Protein AF-A7VT36-F1 (afdb_monomer_lite)

Organism: NCBI:txid428125

Structure (mmCIF, N/CA/C/O backbone):
data_AF-A7VT36-F1
#
_entry.id   AF-A7VT36-F1
#
loop_
_atom_site.group_PDB
_atom_site.id
_atom_site.type_symbol
_atom_site.label_atom_id
_atom_site.label_alt_id
_atom_site.label_comp_id
_atom_site.label_asym_id
_atom_site.label_entity_id
_atom_site.label_seq_id
_atom_site.pdbx_PDB_ins_code
_atom_site.Cartn_x
_atom_site.Cartn_y
_atom_site.Cartn_z
_atom_site.occupancy
_atom_site.B_iso_or_equiv
_atom_site.auth_seq_id
_atom_site.auth_comp_id
_atom_site.auth_asym_id
_atom_site.auth_atom_id
_atom_site.pdbx_PDB_model_num
ATOM 1 N N . MET A 1 1 ? 30.104 -11.192 -4.744 1.00 53.12 1 MET A N 1
ATOM 2 C CA . MET A 1 1 ? 30.820 -10.951 -3.475 1.00 53.12 1 MET A CA 1
ATOM 3 C C . MET A 1 1 ? 31.872 -12.025 -3.286 1.00 53.12 1 MET A C 1
ATOM 5 O O . MET A 1 1 ? 31.551 -13.192 -3.464 1.00 53.12 1 MET A O 1
ATOM 9 N N . ARG A 1 2 ? 33.112 -11.651 -2.962 1.00 56.94 2 ARG A N 1
ATOM 10 C CA . ARG A 1 2 ? 34.146 -12.591 -2.510 1.00 56.94 2 ARG A CA 1
ATOM 11 C C . ARG A 1 2 ? 34.521 -12.218 -1.076 1.00 56.94 2 ARG A C 1
ATOM 13 O O . ARG A 1 2 ? 35.318 -11.309 -0.898 1.00 56.94 2 ARG A O 1
ATOM 20 N N . LYS A 1 3 ? 33.882 -12.906 -0.120 1.00 50.91 3 LYS A N 1
ATOM 2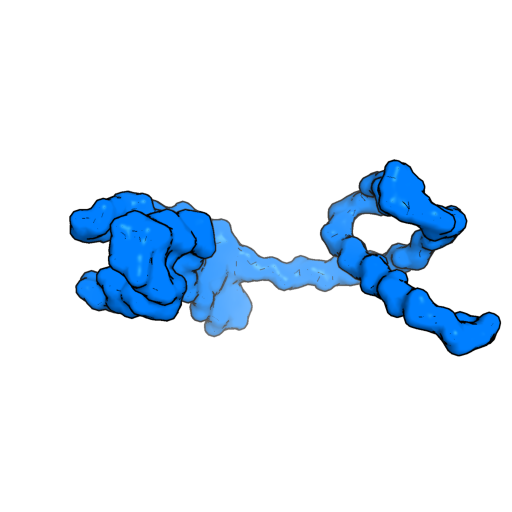1 C CA . LYS A 1 3 ? 34.133 -13.064 1.335 1.00 50.91 3 LYS A CA 1
ATOM 22 C C . LYS A 1 3 ? 32.798 -13.071 2.096 1.00 50.91 3 LYS A C 1
ATOM 24 O O . LYS A 1 3 ? 31.818 -12.496 1.634 1.00 50.91 3 LYS A O 1
ATOM 29 N N . LYS A 1 4 ? 32.764 -13.824 3.200 1.00 57.34 4 LYS A N 1
ATOM 30 C CA . LYS A 1 4 ? 31.588 -14.172 4.016 1.00 57.34 4 LYS A CA 1
ATOM 31 C C . LYS A 1 4 ? 31.071 -12.972 4.834 1.00 57.34 4 LYS A C 1
ATOM 33 O O . LYS A 1 4 ? 31.159 -12.993 6.054 1.00 57.34 4 LYS A O 1
ATOM 38 N N . GLU A 1 5 ? 30.553 -11.937 4.182 1.00 67.56 5 GLU A N 1
ATOM 39 C CA . GLU A 1 5 ? 29.882 -10.815 4.856 1.00 67.56 5 GLU A CA 1
ATOM 40 C C . GLU A 1 5 ? 28.415 -10.729 4.432 1.00 67.56 5 GLU A C 1
ATOM 42 O O . GLU A 1 5 ? 28.078 -10.944 3.265 1.00 67.56 5 GLU A O 1
ATOM 47 N N . ALA A 1 6 ? 27.538 -10.434 5.394 1.00 71.12 6 ALA A N 1
ATOM 48 C CA . ALA A 1 6 ? 26.135 -10.164 5.119 1.00 71.12 6 ALA A CA 1
ATOM 49 C C . ALA A 1 6 ? 26.011 -8.812 4.400 1.00 71.12 6 ALA A C 1
ATOM 51 O O . ALA A 1 6 ? 26.492 -7.794 4.890 1.00 71.12 6 ALA A O 1
ATOM 52 N N . ALA A 1 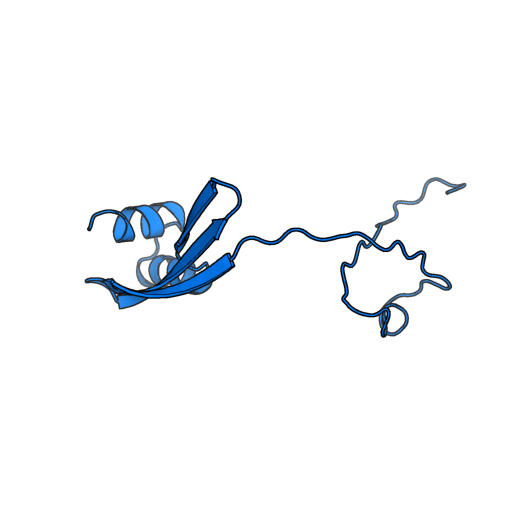7 ? 25.351 -8.802 3.243 1.00 73.81 7 ALA A N 1
ATOM 53 C CA . ALA A 1 7 ? 25.066 -7.597 2.471 1.00 73.81 7 ALA A CA 1
ATOM 54 C C . ALA A 1 7 ? 23.568 -7.442 2.238 1.00 73.81 7 ALA A C 1
ATOM 56 O O . ALA A 1 7 ? 22.852 -8.426 2.054 1.00 73.81 7 ALA A O 1
ATOM 57 N N . ALA A 1 8 ? 23.124 -6.191 2.163 1.00 78.31 8 ALA A N 1
ATOM 58 C CA . ALA A 1 8 ? 21.784 -5.830 1.732 1.00 78.31 8 ALA A CA 1
ATOM 59 C C . ALA A 1 8 ? 21.833 -5.272 0.303 1.00 78.31 8 ALA A C 1
ATOM 61 O O . ALA A 1 8 ? 22.682 -4.443 -0.023 1.00 78.31 8 ALA A O 1
ATOM 62 N N . VAL A 1 9 ? 20.912 -5.719 -0.551 1.00 82.69 9 VAL A N 1
ATOM 63 C CA . VAL A 1 9 ? 20.728 -5.171 -1.901 1.00 82.69 9 VAL A CA 1
ATOM 64 C C . VAL A 1 9 ? 19.525 -4.236 -1.881 1.00 82.69 9 VAL A C 1
ATOM 66 O O . VAL A 1 9 ? 18.405 -4.671 -1.614 1.00 82.69 9 VAL A O 1
ATOM 69 N N . LEU A 1 10 ? 19.747 -2.958 -2.187 1.00 80.12 10 LEU A N 1
ATOM 70 C CA . LEU A 1 10 ? 18.686 -1.960 -2.295 1.00 80.12 10 LEU A CA 1
ATOM 71 C C . LEU A 1 10 ? 18.203 -1.856 -3.749 1.00 80.12 10 LEU A C 1
ATOM 73 O O . LEU A 1 10 ? 18.950 -1.430 -4.627 1.00 80.12 10 LEU A O 1
ATOM 77 N N . HIS A 1 11 ? 16.941 -2.212 -4.000 1.00 83.69 11 HIS A N 1
ATOM 78 C CA . HIS A 1 11 ? 16.284 -1.988 -5.289 1.00 83.69 11 HIS A CA 1
ATOM 79 C C . HIS A 1 11 ? 15.396 -0.749 -5.218 1.00 83.69 11 HIS A C 1
ATOM 81 O O . HIS A 1 11 ? 14.447 -0.710 -4.435 1.00 83.69 11 HIS A O 1
ATOM 87 N N . VAL A 1 12 ? 15.650 0.234 -6.080 1.00 82.38 12 VAL A N 1
ATOM 88 C CA . VAL A 1 12 ? 14.835 1.451 -6.167 1.00 82.38 12 VAL A CA 1
ATOM 89 C C . VAL A 1 12 ? 14.235 1.565 -7.564 1.00 82.38 12 VAL A C 1
ATOM 91 O O . VAL A 1 12 ? 14.917 1.386 -8.568 1.00 82.38 12 VAL A O 1
ATOM 94 N N . ARG A 1 13 ? 12.930 1.847 -7.635 1.00 84.12 13 ARG A N 1
ATOM 95 C CA . ARG A 1 13 ? 12.215 2.127 -8.887 1.00 84.12 13 ARG A CA 1
ATOM 96 C C . ARG A 1 13 ? 11.925 3.616 -8.953 1.00 84.12 13 ARG A C 1
ATOM 98 O O . ARG A 1 13 ? 11.112 4.111 -8.180 1.00 84.12 13 ARG A O 1
ATOM 105 N N . MET A 1 14 ? 12.551 4.308 -9.891 1.00 78.44 14 MET A N 1
ATOM 106 C CA . MET A 1 14 ? 12.438 5.760 -10.043 1.00 78.44 14 MET A CA 1
ATOM 107 C C . MET A 1 14 ? 12.018 6.098 -11.472 1.00 78.44 14 MET A C 1
ATOM 109 O O . MET A 1 14 ? 12.077 5.243 -12.354 1.00 78.44 14 MET A O 1
ATOM 113 N N . SER A 1 15 ? 11.547 7.324 -11.694 1.00 75.56 15 SER A N 1
ATOM 114 C CA . SER A 1 15 ? 11.371 7.867 -13.047 1.00 75.56 15 SER A CA 1
ATOM 115 C C . SER A 1 15 ? 12.675 8.439 -13.610 1.00 75.56 15 SER A C 1
ATOM 117 O O . SER A 1 15 ? 12.834 8.463 -14.822 1.00 75.56 15 SER A O 1
ATOM 119 N N . HIS A 1 16 ? 13.597 8.870 -12.741 1.00 65.81 16 HIS A N 1
ATOM 120 C CA . HIS A 1 16 ? 14.926 9.378 -13.090 1.00 65.81 16 HIS A CA 1
ATOM 121 C C . HIS A 1 16 ? 15.934 9.007 -1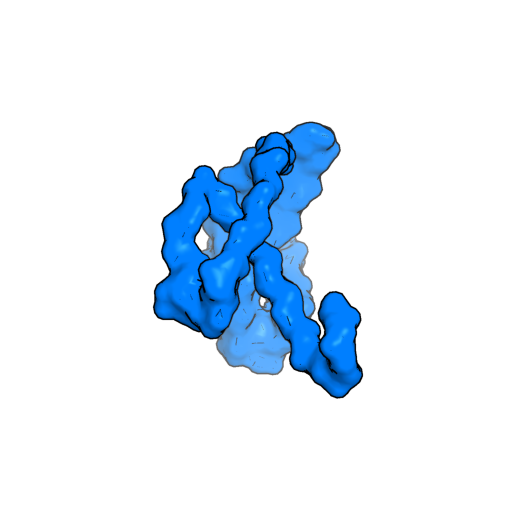1.992 1.00 65.81 16 HIS A C 1
ATOM 123 O O . HIS A 1 16 ? 15.560 8.888 -10.825 1.00 65.81 16 HIS A O 1
ATOM 129 N N . SER A 1 17 ? 17.214 8.894 -12.346 1.00 57.88 17 SER A N 1
ATOM 130 C CA . SER A 1 17 ? 18.309 8.376 -11.506 1.00 57.88 17 SER A CA 1
ATOM 131 C C . SER A 1 17 ? 18.824 9.316 -10.400 1.00 57.88 17 SER A C 1
ATOM 133 O O . SER A 1 17 ? 19.929 9.134 -9.881 1.00 57.88 17 SER A O 1
ATOM 135 N N . ARG A 1 18 ? 18.059 10.335 -9.991 1.00 58.69 18 ARG A N 1
ATOM 136 C CA . ARG A 1 18 ? 18.576 11.334 -9.043 1.00 58.69 18 ARG A CA 1
ATOM 137 C C . ARG A 1 18 ? 18.700 10.784 -7.616 1.00 58.69 18 ARG A C 1
ATOM 139 O O . ARG A 1 18 ? 17.708 10.534 -6.940 1.00 58.69 18 ARG A O 1
ATOM 146 N N . ASN A 1 19 ? 19.957 10.745 -7.164 1.00 63.19 19 ASN A N 1
ATOM 147 C CA . ASN A 1 19 ? 20.421 10.834 -5.774 1.00 63.19 19 ASN A CA 1
ATOM 148 C C . ASN A 1 19 ? 20.417 9.555 -4.910 1.00 63.19 19 ASN A C 1
ATOM 150 O O . ASN A 1 19 ? 20.275 9.642 -3.696 1.00 63.19 19 ASN A O 1
ATOM 154 N N . MET A 1 20 ? 20.687 8.365 -5.465 1.00 62.72 20 MET A N 1
ATOM 155 C CA . MET A 1 20 ? 20.942 7.179 -4.611 1.00 62.72 20 MET A CA 1
ATOM 156 C C . MET A 1 20 ? 22.260 7.247 -3.817 1.00 62.72 20 MET A C 1
ATOM 158 O O . MET A 1 20 ? 22.409 6.597 -2.782 1.00 62.72 20 MET A O 1
ATOM 162 N N . ARG A 1 21 ? 23.221 8.050 -4.279 1.00 61.84 21 ARG A N 1
ATOM 163 C CA . ARG A 1 21 ? 24.559 8.132 -3.679 1.00 61.84 21 ARG A CA 1
ATOM 164 C C . ARG A 1 21 ? 24.628 9.048 -2.453 1.00 61.84 21 ARG A C 1
ATOM 166 O O . ARG A 1 21 ? 25.520 8.896 -1.634 1.00 61.84 21 ARG A O 1
ATOM 173 N N . THR A 1 22 ? 23.679 9.968 -2.277 1.00 71.50 22 THR A N 1
ATOM 174 C CA . THR A 1 22 ? 23.711 10.956 -1.181 1.00 71.50 22 THR A CA 1
ATOM 175 C C . THR A 1 22 ? 23.320 10.387 0.189 1.00 71.50 22 THR A C 1
ATOM 177 O O . THR A 1 22 ? 23.389 11.110 1.174 1.00 71.50 22 THR A O 1
ATOM 180 N N . GLY A 1 23 ? 22.925 9.110 0.273 1.00 80.19 23 GLY A N 1
ATOM 181 C CA . GLY A 1 23 ? 22.548 8.443 1.529 1.00 80.19 23 GLY A CA 1
ATOM 182 C C . GLY A 1 23 ? 23.077 7.015 1.682 1.00 80.19 23 GLY A C 1
ATOM 183 O O . GLY A 1 23 ? 22.636 6.299 2.575 1.00 80.19 23 GLY A O 1
ATOM 184 N N . THR A 1 24 ? 23.987 6.571 0.811 1.00 80.56 24 THR A N 1
ATOM 185 C CA . THR A 1 24 ? 24.574 5.225 0.864 1.00 80.56 24 THR A CA 1
ATOM 186 C C . THR A 1 24 ? 26.089 5.303 0.693 1.00 80.56 24 THR A C 1
ATOM 188 O O . THR A 1 24 ? 26.607 6.241 0.095 1.00 80.56 24 THR A O 1
ATOM 191 N N . THR A 1 25 ? 26.818 4.310 1.201 1.00 83.94 25 THR A N 1
ATOM 192 C CA . THR A 1 25 ? 28.276 4.201 1.016 1.00 83.94 25 THR A CA 1
ATOM 193 C C . THR A 1 25 ? 28.659 3.584 -0.334 1.00 83.94 25 THR A C 1
ATOM 195 O O . THR A 1 25 ? 29.834 3.315 -0.578 1.00 83.94 25 THR A O 1
ATOM 198 N N . THR A 1 26 ? 27.683 3.333 -1.219 1.00 81.25 26 THR A N 1
ATOM 199 C CA . THR A 1 26 ? 27.941 2.710 -2.520 1.00 81.25 26 THR A CA 1
ATOM 200 C C . THR A 1 26 ? 28.712 3.662 -3.427 1.00 81.25 26 THR A C 1
ATOM 202 O O . THR A 1 26 ? 28.375 4.838 -3.568 1.00 81.25 26 THR A O 1
ATOM 205 N N . ILE A 1 27 ? 29.754 3.140 -4.064 1.00 84.50 27 ILE A N 1
ATOM 206 C CA . ILE A 1 27 ? 30.574 3.902 -5.010 1.00 84.50 27 ILE A CA 1
ATOM 207 C C . ILE A 1 27 ? 29.841 4.016 -6.352 1.00 84.50 27 ILE A C 1
ATOM 209 O O . ILE A 1 27 ? 29.800 5.094 -6.949 1.00 84.50 27 ILE A O 1
ATOM 213 N N . ASP A 1 28 ? 29.178 2.927 -6.748 1.00 82.19 28 ASP A N 1
ATOM 214 C CA . ASP A 1 28 ? 28.510 2.768 -8.034 1.00 82.19 28 ASP A CA 1
ATOM 215 C C . ASP A 1 28 ? 27.063 2.287 -7.874 1.00 82.19 28 ASP A C 1
ATOM 217 O O . ASP A 1 28 ? 26.677 1.691 -6.862 1.00 82.19 28 ASP A O 1
ATOM 221 N N . VAL A 1 29 ? 26.263 2.521 -8.915 1.00 82.75 29 VAL A N 1
ATOM 222 C CA . VAL A 1 29 ? 24.869 2.080 -9.043 1.00 82.75 29 VAL A CA 1
ATOM 223 C C . VAL A 1 29 ? 24.688 1.424 -10.410 1.00 82.75 29 VAL A C 1
ATOM 225 O O . VAL A 1 29 ? 25.228 1.897 -11.406 1.00 82.75 29 VAL A O 1
ATOM 228 N N . ARG A 1 30 ? 23.907 0.339 -10.468 1.00 85.62 30 ARG A N 1
ATOM 229 C CA . ARG A 1 30 ? 23.476 -0.290 -11.725 1.00 85.62 30 ARG A CA 1
ATOM 230 C C . ARG A 1 30 ? 22.004 0.023 -11.973 1.00 85.62 30 ARG A C 1
ATOM 232 O O . ARG A 1 30 ? 21.190 -0.154 -11.069 1.00 85.62 30 ARG A O 1
ATOM 239 N N . GLU A 1 31 ? 21.669 0.449 -13.186 1.00 86.31 31 GLU A N 1
ATOM 240 C CA . GLU A 1 31 ? 20.314 0.840 -13.587 1.00 86.31 31 GLU A CA 1
ATOM 241 C C . GLU A 1 31 ? 19.837 0.010 -14.784 1.00 86.31 31 GLU A C 1
ATOM 243 O O . GLU A 1 31 ? 20.615 -0.292 -15.683 1.00 86.31 31 GLU A O 1
ATOM 248 N N . ASN A 1 32 ? 18.549 -0.345 -14.785 1.00 88.69 32 ASN A N 1
ATOM 249 C CA . ASN A 1 32 ? 17.864 -0.989 -15.903 1.00 88.69 32 ASN A CA 1
ATOM 250 C C . ASN A 1 32 ? 16.508 -0.311 -16.131 1.00 88.69 32 ASN A C 1
ATOM 252 O O . ASN A 1 32 ? 15.746 -0.103 -15.182 1.00 88.69 32 ASN A O 1
ATOM 256 N N . THR A 1 33 ? 16.177 -0.043 -17.395 1.00 88.44 33 THR A N 1
ATOM 257 C CA . THR A 1 33 ? 14.895 0.558 -17.785 1.00 88.44 33 THR A CA 1
ATOM 258 C C . THR A 1 33 ? 13.866 -0.522 -18.096 1.00 88.44 33 THR A C 1
ATOM 260 O O . THR A 1 33 ? 14.109 -1.418 -18.899 1.00 88.44 33 THR A O 1
ATOM 263 N N . PHE A 1 34 ? 12.678 -0.405 -17.501 1.00 89.25 34 PHE A N 1
ATOM 264 C CA . PHE A 1 34 ? 11.564 -1.326 -17.722 1.00 89.25 34 PHE A CA 1
ATOM 265 C C . PHE A 1 34 ? 10.319 -0.571 -18.176 1.00 89.25 34 PHE A C 1
ATOM 267 O O . PHE A 1 34 ? 9.988 0.484 -17.631 1.00 89.25 34 PHE A O 1
ATOM 274 N N . ARG A 1 35 ? 9.574 -1.153 -19.122 1.00 91.00 35 ARG A N 1
ATOM 275 C CA . ARG A 1 35 ? 8.212 -0.698 -19.424 1.00 91.00 35 ARG A CA 1
ATOM 276 C C . ARG A 1 35 ? 7.295 -1.060 -18.261 1.00 91.00 35 ARG A C 1
ATOM 278 O O . ARG A 1 35 ? 7.385 -2.158 -17.713 1.00 91.00 35 ARG A O 1
ATOM 285 N N . ARG A 1 36 ? 6.411 -0.137 -17.888 1.00 91.25 36 ARG A N 1
ATOM 286 C CA . ARG A 1 36 ? 5.469 -0.330 -16.787 1.00 91.25 36 ARG A CA 1
ATOM 287 C C . ARG A 1 36 ? 4.045 -0.255 -17.310 1.00 91.25 36 ARG A C 1
ATOM 289 O O . ARG A 1 36 ? 3.645 0.772 -17.842 1.00 91.25 36 ARG A O 1
ATOM 296 N N . TYR A 1 37 ? 3.289 -1.320 -17.086 1.00 90.44 37 TYR A N 1
ATOM 297 C CA . TYR A 1 37 ? 1.844 -1.341 -17.272 1.00 90.44 37 TYR A CA 1
ATOM 298 C C . TYR A 1 37 ? 1.205 -1.131 -15.903 1.00 90.44 37 TYR A C 1
ATOM 300 O O . TYR A 1 37 ? 1.524 -1.841 -14.947 1.00 90.44 37 TYR A O 1
ATOM 308 N N . VAL A 1 38 ? 0.387 -0.091 -15.781 1.00 90.88 38 VAL A N 1
ATOM 309 C CA . VAL A 1 38 ? -0.209 0.340 -14.513 1.00 90.88 38 VAL A CA 1
ATOM 310 C C . VAL A 1 38 ? -1.722 0.285 -14.656 1.00 90.8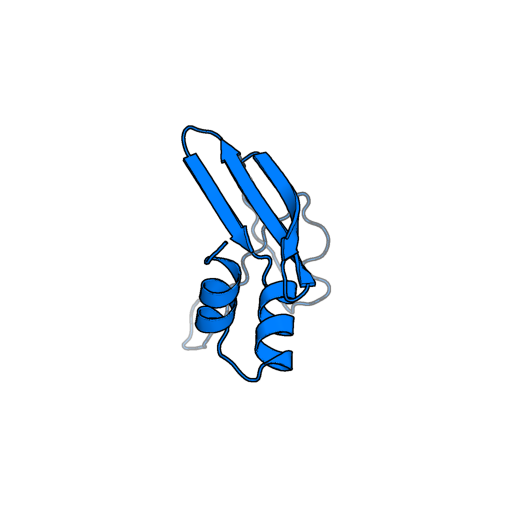8 38 VAL A C 1
ATOM 312 O O . VAL A 1 38 ? -2.243 0.607 -15.718 1.00 90.88 38 VAL A O 1
ATOM 315 N N . LEU A 1 39 ? -2.406 -0.154 -13.599 1.00 94.25 39 LEU A N 1
ATOM 316 C CA . LEU A 1 39 ? -3.862 -0.075 -13.507 1.00 94.25 39 LEU A CA 1
ATOM 317 C C . LEU A 1 39 ? -4.289 1.372 -13.268 1.00 94.25 39 LEU A C 1
ATOM 319 O O . LEU A 1 39 ? -3.648 2.083 -12.485 1.00 94.25 39 LEU A O 1
ATOM 323 N N . ASP A 1 40 ? -5.405 1.766 -13.863 1.00 93.56 40 ASP A N 1
ATOM 324 C CA . ASP A 1 40 ? -6.043 3.032 -13.543 1.00 93.56 40 ASP A CA 1
ATOM 325 C C . ASP A 1 40 ? -6.474 3.004 -12.084 1.00 93.56 40 ASP A C 1
ATOM 327 O O . ASP A 1 40 ? -7.088 2.046 -11.612 1.00 93.56 40 ASP A O 1
ATOM 331 N N . ARG A 1 41 ? -6.100 4.044 -11.344 1.00 94.12 41 ARG A N 1
ATOM 332 C CA . ARG A 1 41 ? -6.350 4.143 -9.908 1.00 94.12 41 ARG A CA 1
ATOM 333 C C . ARG A 1 41 ? -7.153 5.394 -9.611 1.00 94.12 41 ARG A C 1
ATOM 335 O O . ARG A 1 41 ? -6.798 6.478 -10.069 1.00 94.12 41 ARG A O 1
ATOM 342 N N . ARG A 1 42 ? -8.178 5.245 -8.784 1.00 93.94 42 ARG A N 1
ATOM 343 C CA . ARG A 1 42 ? -8.921 6.358 -8.198 1.00 93.94 42 ARG A CA 1
ATOM 344 C C . ARG A 1 42 ? -9.106 6.119 -6.710 1.00 93.94 42 ARG A C 1
ATOM 346 O O . ARG A 1 42 ? -9.115 4.975 -6.251 1.00 93.94 42 ARG A O 1
ATOM 353 N N . THR A 1 43 ? -9.223 7.215 -5.981 1.00 93.12 43 THR A N 1
ATOM 354 C CA . THR A 1 43 ? -9.547 7.196 -4.561 1.00 93.12 43 THR A CA 1
ATOM 355 C C . THR A 1 43 ? -10.931 7.786 -4.409 1.00 93.12 43 THR A C 1
ATOM 357 O O . THR A 1 43 ? -11.185 8.901 -4.856 1.00 93.12 43 THR A O 1
ATOM 360 N N . GLU A 1 44 ? -11.808 7.013 -3.801 1.00 92.06 44 GLU A N 1
ATOM 361 C CA . GLU A 1 44 ? -13.149 7.406 -3.418 1.00 92.06 44 GLU A CA 1
ATOM 362 C C . GLU A 1 44 ? -13.193 7.602 -1.908 1.00 92.06 44 GLU A C 1
ATOM 364 O O . GLU A 1 44 ? -12.327 7.128 -1.168 1.00 92.06 44 GLU A O 1
ATOM 369 N N . THR A 1 45 ? -14.207 8.318 -1.458 1.00 90.75 45 THR A N 1
ATOM 370 C CA . THR A 1 45 ? -14.430 8.590 -0.049 1.00 90.75 45 THR A CA 1
ATOM 371 C C . THR A 1 45 ? -15.795 8.021 0.303 1.00 90.75 45 THR A C 1
ATOM 373 O O . THR A 1 45 ? -16.791 8.417 -0.295 1.00 90.75 45 THR A O 1
ATOM 376 N N . LEU A 1 46 ? -15.828 7.077 1.237 1.00 86.69 46 LEU A N 1
ATOM 377 C CA . LEU A 1 46 ? -17.040 6.418 1.705 1.00 86.69 46 LEU A CA 1
ATOM 378 C C . LEU A 1 46 ? -17.381 6.961 3.081 1.00 86.69 46 LEU A C 1
ATOM 380 O O . LEU A 1 46 ? -16.545 6.915 3.986 1.00 86.69 46 LEU A O 1
ATOM 384 N N . ASP A 1 47 ? -18.594 7.473 3.239 1.00 84.44 47 ASP A N 1
ATOM 385 C CA . ASP A 1 47 ? -19.086 7.846 4.554 1.00 84.44 47 ASP A CA 1
ATOM 386 C C . ASP A 1 47 ? -19.650 6.602 5.236 1.00 84.44 47 ASP A C 1
ATOM 388 O O . ASP A 1 47 ? -20.630 6.018 4.778 1.00 84.44 47 ASP A O 1
ATOM 392 N N . THR A 1 48 ? -18.975 6.141 6.285 1.00 80.50 48 THR A N 1
ATOM 393 C CA . THR A 1 48 ? -19.434 5.001 7.083 1.00 80.50 48 THR A CA 1
ATOM 394 C C . THR A 1 48 ? -19.985 5.502 8.404 1.00 80.50 48 THR A C 1
ATOM 396 O O . THR A 1 48 ? -19.613 6.577 8.871 1.00 80.50 48 THR A O 1
ATOM 399 N N . THR A 1 49 ? -20.813 4.688 9.058 1.00 78.88 49 THR A N 1
ATOM 400 C CA . THR A 1 49 ? -21.381 4.969 10.389 1.00 78.88 49 THR A CA 1
ATOM 401 C C . THR A 1 49 ? -20.332 5.388 11.421 1.00 78.88 49 THR A C 1
ATOM 403 O O . THR A 1 49 ? -20.641 6.067 12.395 1.00 78.88 49 THR A O 1
ATOM 406 N N . TYR A 1 50 ? -19.085 4.970 11.222 1.00 71.94 50 TYR A N 1
ATOM 407 C CA . TYR A 1 50 ? -17.980 5.272 12.115 1.00 71.94 50 TYR A CA 1
ATOM 408 C C . TYR A 1 50 ? -17.251 6.536 11.693 1.00 71.94 50 TYR A C 1
ATOM 410 O O . TYR A 1 50 ? -16.924 7.368 12.539 1.00 71.94 50 TYR A O 1
ATOM 418 N N . ARG A 1 51 ? -16.978 6.658 10.390 1.00 78.50 51 ARG A N 1
ATOM 419 C CA . ARG A 1 51 ? -16.312 7.810 9.796 1.00 78.50 51 ARG A CA 1
ATOM 420 C C . ARG A 1 51 ? -16.299 7.738 8.277 1.00 78.50 51 ARG A C 1
ATOM 422 O O . ARG A 1 51 ? -16.336 6.674 7.666 1.00 78.50 51 ARG A O 1
ATOM 429 N N . THR A 1 52 ? -16.022 8.876 7.682 1.00 87.69 52 THR A N 1
ATOM 430 C CA . THR A 1 52 ? -15.468 8.989 6.344 1.00 87.69 52 THR A CA 1
ATOM 431 C C . THR A 1 52 ? -14.121 8.244 6.201 1.00 87.69 52 THR A C 1
ATOM 433 O O . THR A 1 52 ? -13.123 8.615 6.830 1.00 87.69 52 THR A O 1
ATOM 436 N N . VAL A 1 53 ? -14.079 7.203 5.364 1.00 90.94 53 VAL A N 1
ATOM 437 C CA . VAL A 1 53 ? -12.883 6.399 5.040 1.00 90.94 53 VAL A CA 1
ATOM 438 C C . VAL A 1 53 ? -12.580 6.455 3.546 1.00 90.94 53 VAL A C 1
ATOM 440 O O . VAL A 1 53 ? -13.483 6.569 2.718 1.00 90.94 53 VAL A O 1
ATOM 443 N N . ARG A 1 54 ? -11.300 6.374 3.169 1.00 92.44 54 ARG A N 1
ATOM 444 C CA . ARG A 1 54 ? -10.914 6.344 1.753 1.00 92.44 54 ARG A CA 1
ATOM 445 C C . ARG A 1 54 ? -10.889 4.922 1.218 1.00 92.44 54 ARG A C 1
ATOM 447 O O . ARG A 1 54 ? -10.381 4.003 1.861 1.00 92.44 54 ARG A O 1
ATOM 454 N N . TRP A 1 55 ? -11.383 4.785 -0.002 1.00 91.88 55 TRP A N 1
ATOM 455 C CA . TRP A 1 55 ? -11.491 3.548 -0.750 1.00 91.88 55 TRP A CA 1
ATOM 456 C C . TRP A 1 55 ? -10.694 3.659 -2.041 1.00 91.88 55 TRP A C 1
ATOM 458 O O . TRP A 1 55 ? -10.917 4.543 -2.869 1.00 91.88 55 TRP A O 1
ATOM 468 N N . LYS A 1 56 ? -9.721 2.773 -2.219 1.00 93.25 56 LYS A N 1
ATOM 469 C CA . LYS A 1 56 ? -8.884 2.744 -3.409 1.00 93.25 56 LYS A CA 1
ATOM 470 C C . LYS A 1 56 ? -9.437 1.729 -4.392 1.00 93.25 56 LYS A C 1
ATOM 472 O O . LYS A 1 56 ? -9.374 0.529 -4.140 1.00 93.25 56 LYS A O 1
ATOM 477 N N . VAL A 1 57 ? -9.845 2.210 -5.560 1.00 94.12 57 VAL A N 1
ATOM 478 C CA . VAL A 1 57 ? -10.230 1.372 -6.699 1.00 94.12 57 VAL A CA 1
ATOM 479 C C . VAL A 1 57 ? -9.085 1.367 -7.702 1.00 94.12 57 VAL A C 1
ATOM 481 O O . VAL A 1 57 ? -8.542 2.414 -8.060 1.00 94.12 57 VAL A O 1
ATOM 484 N N . SER A 1 58 ? -8.660 0.182 -8.130 1.00 94.88 58 SER A N 1
ATOM 485 C CA . SER A 1 58 ? -7.656 -0.010 -9.178 1.00 94.88 58 SER A CA 1
ATOM 486 C C . SER A 1 58 ? -8.195 -0.973 -10.231 1.00 94.88 58 SER A C 1
ATOM 488 O O . SER A 1 58 ? -8.485 -2.126 -9.912 1.00 94.88 58 SER A O 1
ATOM 490 N N . ALA A 1 59 ? -8.338 -0.510 -11.470 1.00 93.81 59 ALA A N 1
ATOM 491 C CA . ALA A 1 59 ? -8.974 -1.256 -12.552 1.00 93.81 59 ALA A CA 1
ATOM 492 C C . ALA A 1 59 ? -8.192 -1.147 -13.869 1.00 93.81 59 ALA A C 1
ATOM 494 O O . ALA A 1 59 ? -7.450 -0.196 -14.092 1.00 93.81 59 ALA A O 1
ATOM 495 N N . GLY A 1 60 ? -8.339 -2.146 -14.735 1.00 93.94 60 GLY A N 1
ATOM 496 C CA . GLY A 1 60 ? -7.704 -2.189 -16.053 1.00 93.94 60 GLY A CA 1
ATOM 497 C C . GLY A 1 60 ? -7.291 -3.605 -16.439 1.00 93.94 60 GLY A C 1
ATOM 498 O O . GLY A 1 60 ? -7.213 -4.490 -15.589 1.00 93.94 60 GLY A O 1
ATOM 499 N N . TYR A 1 61 ? 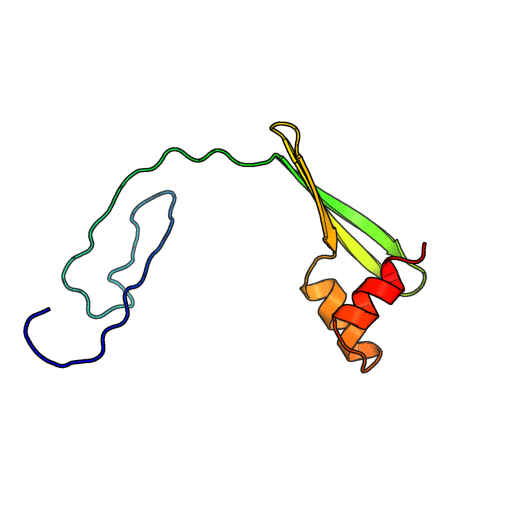-7.035 -3.831 -17.729 1.00 91.69 61 TYR A N 1
ATOM 500 C CA . TYR A 1 61 ? -6.602 -5.134 -18.263 1.00 91.69 61 TYR A CA 1
ATOM 501 C C . TYR A 1 61 ? -7.489 -6.322 -17.820 1.00 91.69 61 TYR A C 1
ATOM 503 O O . TYR A 1 61 ? -6.989 -7.418 -17.581 1.00 91.69 61 TYR A O 1
ATOM 511 N N . GLY A 1 62 ? -8.800 -6.102 -17.661 1.00 93.75 62 GLY A N 1
ATOM 512 C CA . GLY A 1 62 ? -9.756 -7.130 -17.225 1.00 93.75 62 GLY A CA 1
ATOM 513 C C . GLY A 1 62 ? -9.749 -7.449 -15.723 1.00 93.75 62 GLY A C 1
ATOM 514 O O . GLY A 1 62 ? -10.443 -8.368 -15.302 1.00 93.75 62 GLY A O 1
ATOM 515 N N . VAL A 1 63 ? -9.000 -6.706 -14.902 1.00 94.06 63 VAL A N 1
ATOM 516 C CA . VAL A 1 63 ? -8.928 -6.906 -13.447 1.00 94.06 63 VAL A CA 1
ATOM 517 C C . VAL A 1 63 ? -9.445 -5.669 -12.717 1.00 94.06 63 VAL A C 1
ATOM 519 O O . VAL A 1 63 ? -9.137 -4.537 -13.093 1.00 94.06 63 VAL A O 1
ATOM 522 N N . LYS A 1 64 ? -10.196 -5.888 -11.633 1.00 93.50 64 LYS A N 1
ATOM 523 C CA . LYS A 1 64 ? -10.627 -4.857 -10.684 1.00 93.50 64 LYS A CA 1
ATOM 524 C C . LYS A 1 64 ? -10.192 -5.260 -9.279 1.00 93.50 64 LYS A C 1
ATOM 526 O O . LYS A 1 64 ? -10.347 -6.413 -8.886 1.00 93.50 64 LYS A O 1
ATOM 531 N N . ARG A 1 65 ? -9.601 -4.324 -8.542 1.00 92.19 65 ARG A N 1
ATOM 532 C CA . ARG A 1 65 ? -9.182 -4.492 -7.148 1.00 92.19 65 ARG A CA 1
ATOM 533 C C . ARG A 1 65 ? -9.622 -3.291 -6.351 1.00 92.19 65 ARG A C 1
ATOM 535 O O . ARG A 1 65 ? -9.467 -2.157 -6.805 1.00 92.19 65 ARG A O 1
ATOM 542 N N . GLU A 1 66 ? -10.106 -3.555 -5.156 1.00 93.25 66 GLU A N 1
ATOM 543 C CA . GLU A 1 66 ? -10.633 -2.533 -4.276 1.00 93.25 66 GLU A CA 1
ATOM 544 C C . GLU A 1 66 ? -10.173 -2.808 -2.851 1.00 93.25 66 GLU A C 1
ATOM 546 O O . GLU A 1 66 ? -9.980 -3.968 -2.485 1.00 93.25 66 GLU A O 1
ATOM 551 N N . LYS A 1 67 ? -9.895 -1.748 -2.093 1.00 91.62 67 LYS A N 1
ATOM 552 C CA . LYS A 1 67 ? -9.480 -1.852 -0.692 1.00 91.62 67 LYS A CA 1
ATOM 553 C C . LYS A 1 67 ? -9.632 -0.525 0.037 1.00 91.62 67 LYS A C 1
ATOM 555 O O . LYS A 1 67 ? -9.473 0.534 -0.577 1.00 91.62 67 LYS A O 1
ATOM 560 N N . TYR A 1 68 ? -9.814 -0.580 1.351 1.00 91.88 68 TYR A N 1
ATOM 561 C CA . TYR A 1 68 ? -9.681 0.602 2.199 1.00 91.88 68 TYR A CA 1
ATOM 562 C C . TYR A 1 68 ? -8.219 1.054 2.287 1.00 91.88 68 TYR A C 1
ATOM 564 O O . TYR A 1 68 ? -7.279 0.261 2.150 1.00 91.88 68 TYR A O 1
ATOM 572 N N . GLU A 1 69 ? -8.017 2.350 2.510 1.00 92.44 69 GLU A N 1
ATOM 573 C CA . GLU A 1 69 ? -6.678 2.894 2.697 1.00 92.44 69 GLU A CA 1
ATOM 574 C C . GLU A 1 69 ? -6.146 2.592 4.106 1.00 92.44 69 GLU A C 1
ATOM 576 O O . GLU A 1 69 ? -6.847 2.747 5.106 1.00 92.44 69 GLU A O 1
ATOM 581 N N . TYR A 1 70 ? -4.879 2.171 4.183 1.00 92.38 70 TYR A N 1
ATOM 582 C CA . TYR A 1 70 ? -4.268 1.658 5.415 1.00 92.38 70 TYR A CA 1
ATOM 583 C C . TYR A 1 70 ? -4.346 2.636 6.589 1.00 92.38 70 TYR A C 1
ATOM 585 O O . TYR A 1 70 ? -4.695 2.227 7.688 1.00 92.38 70 TYR A O 1
ATOM 593 N N . GLU A 1 71 ? -4.053 3.922 6.372 1.00 92.12 71 GLU A N 1
ATOM 594 C CA . GLU A 1 71 ? -4.101 4.912 7.457 1.00 92.12 71 GLU A CA 1
ATOM 595 C C . GLU A 1 71 ? -5.511 5.082 8.030 1.00 92.12 71 GLU A C 1
ATOM 597 O O . GLU A 1 71 ? -5.667 5.313 9.228 1.00 92.12 71 GLU A O 1
ATOM 602 N N . ASP A 1 72 ? -6.543 4.942 7.194 1.00 91.50 72 ASP A N 1
ATOM 603 C CA . ASP A 1 72 ? -7.926 5.040 7.649 1.00 91.50 72 ASP A CA 1
ATOM 604 C C . ASP A 1 72 ? -8.335 3.774 8.419 1.00 91.50 72 ASP A C 1
ATOM 606 O O . ASP A 1 72 ? -8.911 3.895 9.500 1.00 91.50 72 ASP A O 1
ATOM 610 N N . LEU A 1 73 ? -7.945 2.580 7.946 1.00 91.62 73 LEU A N 1
ATOM 611 C CA . LEU A 1 73 ? -8.121 1.324 8.691 1.00 91.62 73 LEU A CA 1
ATOM 612 C C . LEU A 1 73 ? -7.382 1.331 10.033 1.00 91.62 73 LEU A C 1
ATOM 614 O O . LEU A 1 73 ? -7.958 0.958 11.052 1.00 91.62 73 LEU A O 1
ATOM 618 N N . ARG A 1 74 ? -6.120 1.777 10.047 1.00 94.06 74 ARG A N 1
ATOM 619 C CA . ARG A 1 74 ? -5.288 1.855 11.254 1.00 94.06 74 ARG A CA 1
ATOM 620 C C . ARG A 1 74 ? -5.931 2.745 12.301 1.00 94.06 74 ARG A C 1
ATOM 622 O O . ARG A 1 74 ? -6.000 2.360 13.461 1.00 94.06 74 ARG A O 1
ATOM 629 N N . ARG A 1 75 ? -6.444 3.903 11.893 1.00 92.38 75 ARG A N 1
ATOM 630 C CA . ARG A 1 75 ? -7.116 4.820 12.810 1.00 92.38 75 ARG A CA 1
ATOM 631 C C . ARG A 1 75 ? -8.383 4.204 13.409 1.00 92.38 75 ARG A C 1
ATOM 633 O O . ARG A 1 75 ? -8.567 4.286 14.617 1.00 92.38 75 ARG A O 1
ATOM 640 N N . VAL A 1 76 ? -9.215 3.541 12.599 1.00 90.12 76 VAL A N 1
ATOM 641 C CA . VAL A 1 76 ? -10.410 2.825 13.096 1.00 90.12 76 VAL A CA 1
ATOM 642 C C . VAL A 1 76 ? -10.017 1.714 14.074 1.00 90.12 76 VAL A C 1
ATOM 644 O O . VAL A 1 76 ? -10.644 1.562 15.122 1.00 90.12 76 VAL A O 1
ATOM 647 N N . ALA A 1 77 ? -8.962 0.964 13.752 1.00 93.06 77 ALA A N 1
ATOM 648 C CA . ALA A 1 77 ? -8.428 -0.093 14.600 1.00 93.06 77 ALA A CA 1
ATOM 649 C C . ALA A 1 77 ? -7.926 0.447 15.952 1.00 93.06 77 ALA A C 1
ATOM 651 O O . ALA A 1 77 ? -8.289 -0.086 16.998 1.00 93.06 77 ALA A O 1
ATOM 652 N N . GLU A 1 78 ? -7.157 1.540 15.947 1.00 94.06 78 GLU A N 1
ATOM 653 C CA . GLU A 1 78 ? -6.623 2.189 17.153 1.00 94.06 78 GLU A CA 1
ATOM 654 C C . GLU A 1 78 ? -7.727 2.778 18.039 1.00 94.06 78 GLU A C 1
ATOM 656 O O . GLU A 1 78 ? -7.741 2.531 19.246 1.00 94.06 78 GLU A O 1
ATOM 661 N N . GLU A 1 79 ? -8.683 3.502 17.450 1.00 91.75 79 GLU A N 1
ATOM 662 C CA . GLU A 1 79 ? -9.810 4.106 18.175 1.00 91.75 79 GLU A CA 1
ATOM 663 C C . GLU A 1 79 ? -10.679 3.042 18.865 1.00 91.75 79 GLU A C 1
ATOM 665 O O . GLU A 1 79 ? -11.180 3.259 19.970 1.00 91.75 79 GLU A O 1
ATOM 670 N N . ARG A 1 80 ? -10.833 1.870 18.238 1.00 89.44 80 ARG A N 1
ATOM 671 C CA . ARG A 1 80 ? -11.661 0.765 18.747 1.00 89.44 80 ARG A CA 1
ATOM 672 C C . ARG A 1 80 ? -10.885 -0.305 19.503 1.00 89.44 80 ARG A C 1
ATOM 674 O O . ARG A 1 80 ? -11.511 -1.191 20.077 1.00 89.44 80 ARG A O 1
ATOM 681 N N . LYS A 1 81 ? -9.552 -0.220 19.527 1.00 94.31 81 LYS A N 1
ATOM 682 C CA . LYS A 1 81 ? -8.648 -1.240 20.086 1.00 94.31 81 LYS A CA 1
ATOM 683 C C . LYS A 1 81 ? -8.885 -2.636 19.491 1.00 94.31 81 LYS A C 1
ATOM 685 O O . LYS A 1 81 ? -8.848 -3.632 20.208 1.00 94.31 81 LYS A O 1
ATOM 690 N N . ILE A 1 82 ? -9.130 -2.688 18.185 1.00 94.44 82 ILE A N 1
ATOM 691 C CA . ILE A 1 82 ? -9.320 -3.923 17.411 1.00 94.44 82 ILE A CA 1
ATOM 692 C C . ILE A 1 82 ? -8.164 -4.111 16.426 1.00 94.44 82 ILE A C 1
ATOM 694 O O . ILE A 1 82 ? -7.358 -3.208 16.203 1.00 94.44 82 ILE A O 1
ATOM 698 N N . SER A 1 83 ? -8.068 -5.288 15.823 1.00 94.62 83 SER A N 1
ATOM 699 C CA . SER A 1 83 ? -7.116 -5.559 14.747 1.00 94.62 83 SER A CA 1
ATOM 700 C C . SER A 1 83 ? -7.521 -4.883 13.429 1.00 94.62 83 SER A C 1
ATOM 702 O O . SER A 1 83 ? -8.678 -4.524 13.211 1.00 94.62 83 SER A O 1
ATOM 704 N N . LEU A 1 84 ? -6.570 -4.747 12.497 1.00 91.56 84 LEU A N 1
ATOM 705 C CA . LEU A 1 84 ? -6.848 -4.227 11.149 1.00 91.56 84 LEU A CA 1
ATOM 706 C C . LEU A 1 84 ? -7.854 -5.093 10.378 1.00 91.56 84 LEU A C 1
ATOM 708 O O . LEU A 1 84 ? -8.672 -4.554 9.640 1.00 91.56 84 LEU A O 1
ATOM 712 N N . ALA A 1 85 ? -7.801 -6.415 10.563 1.00 91.44 85 ALA A N 1
ATOM 713 C CA . ALA A 1 85 ? -8.728 -7.344 9.921 1.00 91.44 85 ALA A CA 1
ATOM 714 C C . ALA A 1 85 ? -10.159 -7.155 10.449 1.00 91.44 85 ALA A C 1
ATOM 716 O O . ALA A 1 85 ? -11.112 -7.147 9.675 1.00 91.44 85 ALA A O 1
ATOM 717 N N . GLU A 1 86 ? -10.310 -6.938 11.758 1.00 91.56 86 GLU A N 1
ATOM 718 C CA . GLU A 1 86 ? -11.606 -6.615 12.359 1.00 91.56 86 GLU A CA 1
ATOM 719 C C . GLU A 1 86 ? -12.102 -5.238 11.913 1.00 91.56 86 GLU A C 1
ATOM 721 O O . GLU A 1 86 ? -13.283 -5.091 11.624 1.00 91.56 86 GLU A O 1
ATOM 726 N N . ALA A 1 87 ? -11.218 -4.240 11.800 1.00 90.88 87 ALA A N 1
ATOM 727 C CA . ALA A 1 87 ? -11.579 -2.923 11.277 1.00 90.88 87 ALA A CA 1
ATO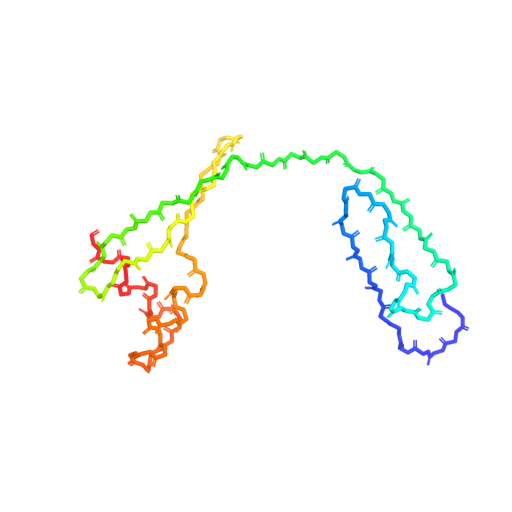M 728 C C . ALA A 1 87 ? -12.060 -2.989 9.817 1.00 90.88 87 ALA A C 1
ATOM 730 O O . ALA A 1 87 ? -13.023 -2.316 9.459 1.00 90.88 87 ALA A O 1
ATOM 731 N N . GLU A 1 88 ? -11.434 -3.820 8.984 1.00 89.12 88 GLU A N 1
ATOM 732 C CA . GLU A 1 88 ? -11.863 -4.052 7.602 1.00 89.12 88 GLU A CA 1
ATOM 733 C C . GLU A 1 88 ? -13.220 -4.766 7.539 1.00 89.12 88 GLU A C 1
ATOM 735 O O . GLU A 1 88 ? -14.116 -4.303 6.834 1.00 89.12 88 GLU A O 1
ATOM 740 N N . ALA A 1 89 ? -13.419 -5.827 8.329 1.00 88.94 89 ALA A N 1
ATOM 741 C CA . ALA A 1 89 ? -14.706 -6.523 8.420 1.00 88.94 89 ALA A CA 1
ATOM 742 C C . ALA A 1 89 ? -15.833 -5.607 8.929 1.00 88.94 89 ALA A C 1
ATOM 744 O O . ALA A 1 89 ? -16.973 -5.690 8.480 1.00 88.94 89 ALA A O 1
ATOM 745 N N . LEU A 1 90 ? -15.502 -4.703 9.850 1.00 86.88 90 LEU A N 1
ATOM 746 C CA . LEU A 1 90 ? -16.425 -3.730 10.419 1.00 86.88 90 LEU A CA 1
ATOM 747 C C . LEU A 1 90 ? -16.869 -2.671 9.400 1.00 86.88 90 LEU A C 1
ATOM 749 O O . LEU A 1 90 ? -18.002 -2.204 9.472 1.00 86.88 90 LEU A O 1
ATOM 753 N N . LEU A 1 91 ? -16.011 -2.312 8.443 1.00 84.75 91 LEU A N 1
ATOM 754 C CA . LEU A 1 91 ? -16.353 -1.390 7.354 1.00 84.75 91 LEU A CA 1
ATOM 755 C C . LEU A 1 91 ? -17.008 -2.099 6.155 1.00 84.75 91 LEU A C 1
ATOM 757 O O . LEU A 1 91 ? -17.788 -1.469 5.448 1.00 84.75 91 LEU A O 1
ATOM 761 N N . GLY A 1 92 ? -16.706 -3.384 5.937 1.00 74.12 92 GLY A N 1
ATOM 762 C CA . GLY A 1 92 ? -17.203 -4.191 4.815 1.00 74.12 92 GLY A CA 1
ATOM 763 C C . GLY A 1 92 ? -18.629 -4.739 4.961 1.00 74.12 92 GLY A C 1
ATOM 764 O O . GLY A 1 92 ? -19.134 -5.340 4.018 1.00 74.12 92 GLY A O 1
ATOM 765 N N . ASN A 1 93 ? -19.279 -4.535 6.111 1.00 55.38 93 ASN A N 1
ATOM 766 C CA . ASN A 1 93 ? -20.676 -4.910 6.362 1.00 55.38 93 ASN A CA 1
ATOM 767 C C . ASN A 1 93 ? -21.636 -3.721 6.135 1.00 55.38 93 ASN A C 1
ATOM 769 O O . ASN A 1 93 ? -22.373 -3.346 7.051 1.00 55.38 93 ASN A O 1
ATOM 773 N N . ALA A 1 94 ? -21.605 -3.113 4.945 1.00 43.25 94 ALA A N 1
ATOM 774 C CA . ALA A 1 94 ? -22.553 -2.079 4.512 1.00 43.25 94 ALA A CA 1
ATOM 775 C C . ALA A 1 94 ? -23.320 -2.527 3.263 1.00 43.25 94 ALA A C 1
ATOM 777 O O . ALA A 1 94 ? -22.665 -3.053 2.334 1.00 43.25 94 ALA A O 1
#

Secondary structure (DSSP, 8-state):
--SS----------SS-TTSGGGS--S------------EEEEEEEE-SS-EEEEEEEEETTEEEEEE-HHHHHHHHHHHT--HHHHHHHHS--

Foldseek 3Di:
DPDPDDDDDDDDDDPDDPDPVVPDPDPDDDDDDDDDDFFDKDWDWDQDPVGTWIKIWTDDPPDIDIDTDPVRLVVQCVVVVHDSVVSRVVRPPD

pLDDT: mean 83.82, std 12.11, range [43.25, 94.88]

InterPro domains:
  IPR002822 Nickel insertion protein [PF01969] (20-86)

Radius of gyration: 20.36 Å; chains: 1; bounding box: 57×26×40 Å

Sequence (94 aa):
MRKKEAAAVLHVRMSHSRNMRTGTTTIDVRENTFRRYVLDRRTETLDTTYRTVRWKVSAGYGVKREKYEYEDLRRVAEERKISLAEAEALLGNA